Protein AF-A0A1X7EXA4-F1 (afdb_monomer)

Mean predicted aligned error: 17.53 Å

Foldseek 3Di:
DDDDVVVVVVVVVVVVPDPPPDQDPVSVVVVCCVVVNPPVDDVVNVLVVVLVVLVVVLVV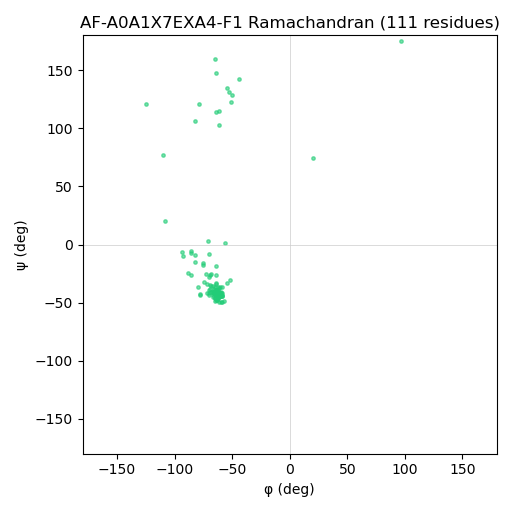LVVVLPPPCQVVVDDVSVVVNVVSVVVSVVSVVVNVVSVVVVVVVVVVVVVVD

Radius of gyration: 29.47 Å; Cα contacts (8 Å, |Δi|>4): 28; chains: 1; bounding box: 77×56×57 Å

Structure (mmCIF, N/CA/C/O backbone):
data_AF-A0A1X7EXA4-F1
#
_entry.id   AF-A0A1X7EXA4-F1
#
loop_
_atom_site.group_PDB
_atom_site.id
_atom_site.type_symbol
_atom_site.label_atom_id
_atom_site.label_alt_id
_atom_site.label_comp_id
_atom_site.label_asym_id
_atom_site.label_entity_id
_atom_site.label_seq_id
_atom_site.pdbx_PDB_ins_code
_atom_site.Cartn_x
_atom_site.Cartn_y
_atom_site.Cartn_z
_atom_site.occupancy
_atom_site.B_iso_or_equiv
_atom_site.auth_seq_id
_atom_site.auth_comp_id
_atom_site.auth_asym_id
_atom_site.auth_atom_id
_atom_site.pdbx_PDB_model_num
ATOM 1 N N . MET A 1 1 ? 58.592 -33.569 -15.415 1.00 44.44 1 MET A N 1
ATOM 2 C CA . MET A 1 1 ? 57.119 -33.548 -15.510 1.00 44.44 1 MET A CA 1
ATOM 3 C C . MET A 1 1 ? 56.802 -33.374 -16.989 1.00 44.44 1 MET A C 1
ATOM 5 O O . MET A 1 1 ? 56.688 -32.250 -17.453 1.00 44.44 1 MET A O 1
ATOM 9 N N . GLU A 1 2 ? 56.848 -34.466 -17.756 1.00 50.34 2 GLU A N 1
ATOM 10 C CA . GLU A 1 2 ? 56.530 -34.440 -19.191 1.00 50.34 2 GLU A CA 1
ATOM 11 C C . GLU A 1 2 ? 55.012 -34.427 -19.345 1.00 50.34 2 GLU A C 1
ATOM 13 O O . GLU A 1 2 ? 54.321 -35.307 -18.835 1.00 50.34 2 GLU A O 1
ATOM 18 N N . ILE A 1 3 ? 54.487 -33.394 -19.997 1.00 54.16 3 ILE A N 1
ATOM 19 C CA . ILE A 1 3 ? 53.081 -33.348 -20.382 1.00 54.16 3 ILE A CA 1
ATOM 20 C C . ILE A 1 3 ? 52.981 -34.138 -21.682 1.00 54.16 3 ILE A C 1
ATOM 22 O O . ILE A 1 3 ? 53.436 -33.678 -22.726 1.00 54.16 3 ILE A O 1
ATOM 26 N N . ASP A 1 4 ? 52.416 -35.339 -21.595 1.00 54.91 4 ASP A N 1
ATOM 27 C CA . ASP A 1 4 ? 52.162 -36.199 -22.744 1.00 54.91 4 ASP A CA 1
ATOM 28 C C . ASP A 1 4 ? 51.193 -35.487 -23.722 1.00 54.91 4 ASP A C 1
ATOM 30 O O . ASP A 1 4 ? 50.031 -35.224 -23.370 1.00 54.91 4 ASP A O 1
ATOM 34 N N . PRO A 1 5 ? 51.636 -35.150 -24.951 1.00 57.38 5 PRO A N 1
ATOM 35 C CA . PRO A 1 5 ? 50.821 -34.430 -25.931 1.00 57.38 5 PRO A CA 1
ATOM 36 C C . PRO A 1 5 ? 49.594 -35.237 -26.381 1.00 57.38 5 PRO A C 1
ATOM 38 O O . PRO A 1 5 ? 48.615 -34.665 -26.868 1.00 57.38 5 PRO A O 1
ATOM 41 N N . THR A 1 6 ? 49.598 -36.553 -26.164 1.00 57.88 6 THR A N 1
ATOM 42 C CA . THR A 1 6 ? 48.483 -37.451 -26.481 1.00 57.88 6 THR A CA 1
ATOM 43 C C . THR A 1 6 ? 47.315 -37.252 -25.510 1.00 57.88 6 THR A C 1
ATOM 45 O O . THR A 1 6 ? 46.147 -37.288 -25.910 1.00 57.88 6 THR A O 1
ATOM 48 N N . VAL A 1 7 ? 47.610 -36.943 -24.242 1.00 58.47 7 VAL A N 1
ATOM 49 C CA . VAL A 1 7 ? 46.595 -36.635 -23.222 1.00 58.47 7 VAL A CA 1
ATOM 50 C C . VAL A 1 7 ? 45.977 -35.261 -23.487 1.00 58.47 7 VAL A C 1
ATOM 52 O O . VAL A 1 7 ? 44.750 -35.132 -23.457 1.00 58.47 7 VAL A O 1
ATOM 55 N N . ALA A 1 8 ? 46.793 -34.265 -23.850 1.00 54.75 8 ALA A N 1
ATOM 56 C CA . ALA A 1 8 ? 46.322 -32.929 -24.223 1.00 54.75 8 ALA A CA 1
ATOM 57 C C . ALA A 1 8 ? 45.412 -32.960 -25.468 1.00 54.75 8 ALA A C 1
ATOM 59 O O . ALA A 1 8 ? 44.332 -32.363 -25.466 1.00 54.75 8 ALA A O 1
ATOM 60 N N . ALA A 1 9 ? 45.776 -33.737 -26.494 1.00 55.00 9 ALA A N 1
ATOM 61 C CA . ALA A 1 9 ? 44.954 -33.917 -27.691 1.00 55.00 9 ALA A CA 1
ATOM 62 C C . ALA A 1 9 ? 43.608 -34.614 -27.394 1.00 55.00 9 ALA A C 1
ATOM 64 O O . ALA A 1 9 ? 42.582 -34.278 -27.991 1.00 55.00 9 ALA A O 1
ATOM 65 N N . SER A 1 10 ? 43.578 -35.547 -26.435 1.00 55.06 10 SER A N 1
ATOM 66 C CA . SER A 1 10 ? 42.353 -36.263 -26.045 1.00 55.06 10 SER A CA 1
ATOM 67 C C . SER A 1 10 ? 41.349 -35.405 -25.256 1.00 55.06 10 SER A C 1
ATOM 69 O O . SER A 1 10 ? 40.148 -35.687 -25.279 1.00 55.06 10 SER A O 1
ATOM 71 N N . LEU A 1 11 ? 41.820 -34.355 -24.571 1.00 55.16 11 LEU A N 1
ATOM 72 C CA . LEU A 1 11 ? 40.976 -33.386 -23.862 1.00 55.16 11 LEU A CA 1
ATOM 73 C C . LEU A 1 11 ? 40.344 -32.383 -24.832 1.00 55.16 11 LEU A C 1
ATOM 75 O O . LEU A 1 11 ? 39.139 -32.155 -24.761 1.00 55.16 11 LEU A O 1
ATOM 79 N N . VAL A 1 12 ? 41.117 -31.879 -25.801 1.00 55.34 12 VAL A N 1
ATOM 80 C CA . VAL A 1 12 ? 40.615 -30.972 -26.852 1.00 55.34 12 VAL A CA 1
ATOM 81 C C . VAL A 1 12 ? 39.591 -31.672 -27.753 1.00 55.34 12 VAL A C 1
ATOM 83 O O . VAL A 1 12 ? 38.578 -31.086 -28.125 1.00 55.34 12 VAL A O 1
ATOM 86 N N . ARG A 1 13 ? 39.785 -32.963 -28.055 1.00 50.06 13 ARG A N 1
ATOM 87 C CA . ARG A 1 13 ? 38.811 -33.738 -28.844 1.00 50.06 13 ARG A CA 1
ATOM 88 C C . ARG A 1 13 ? 37.507 -34.016 -28.088 1.00 50.06 13 ARG A C 1
ATOM 90 O O . ARG A 1 13 ? 36.465 -34.147 -28.721 1.00 50.06 13 ARG A O 1
ATOM 97 N N . ARG A 1 14 ? 37.550 -34.089 -26.751 1.00 51.75 14 ARG A N 1
ATOM 98 C CA . ARG A 1 14 ? 36.357 -34.272 -25.903 1.00 51.75 14 ARG A CA 1
ATOM 99 C C . ARG A 1 14 ? 35.514 -33.003 -25.797 1.00 51.75 14 ARG A C 1
ATOM 101 O O . ARG A 1 14 ? 34.296 -33.107 -25.714 1.00 51.75 14 ARG A O 1
ATOM 108 N N . THR A 1 15 ? 36.138 -31.827 -25.835 1.00 51.16 15 THR A N 1
ATOM 109 C CA . THR A 1 15 ? 35.429 -30.537 -25.794 1.00 51.16 15 THR A CA 1
ATOM 110 C C . THR A 1 15 ? 34.971 -30.064 -27.174 1.00 51.16 15 THR A C 1
ATOM 112 O O . THR A 1 15 ? 33.950 -29.392 -27.270 1.00 51.16 15 THR A O 1
ATOM 115 N N . ALA A 1 16 ? 35.639 -30.481 -28.255 1.00 48.59 16 ALA A N 1
ATOM 116 C CA . ALA A 1 16 ? 35.238 -30.169 -29.632 1.00 48.59 16 ALA A CA 1
ATOM 117 C C . ALA A 1 16 ? 33.948 -30.881 -30.105 1.00 48.59 16 ALA A C 1
ATOM 119 O O . ALA A 1 16 ? 33.455 -30.593 -31.192 1.00 48.59 16 ALA A O 1
ATOM 120 N N . GLY A 1 17 ? 33.408 -31.818 -29.317 1.00 45.41 17 GLY A N 1
ATOM 121 C CA . GLY A 1 17 ? 32.206 -32.592 -29.652 1.00 45.41 17 GLY A CA 1
ATOM 122 C C . GLY A 1 17 ? 30.889 -32.020 -29.122 1.00 45.41 17 GLY A C 1
ATOM 123 O O . GLY A 1 17 ? 29.831 -32.540 -29.465 1.00 45.41 17 GLY A O 1
ATOM 124 N N . GLN A 1 18 ? 30.922 -30.968 -28.302 1.00 49.91 18 GLN A N 1
ATOM 125 C CA . GLN A 1 18 ? 29.711 -30.281 -27.856 1.00 49.91 18 GLN A CA 1
ATOM 126 C C . GLN A 1 18 ? 29.645 -28.908 -28.506 1.00 49.91 18 GLN A C 1
ATOM 128 O O . GLN A 1 18 ? 29.927 -27.884 -27.891 1.00 49.91 18 GLN A O 1
ATOM 133 N N . VAL A 1 19 ? 29.255 -28.898 -29.781 1.00 47.22 19 VAL A N 1
ATOM 134 C CA . VAL A 1 19 ? 28.654 -27.704 -30.372 1.00 47.22 19 VAL A CA 1
ATOM 135 C C . VAL A 1 19 ? 27.393 -27.459 -29.554 1.00 47.22 19 VAL A C 1
ATOM 137 O O . VAL A 1 19 ? 26.422 -28.205 -29.680 1.00 47.22 19 VAL A O 1
ATOM 140 N N . GLN A 1 20 ? 27.436 -26.483 -28.644 1.00 54.88 20 GLN A N 1
ATOM 141 C CA . GLN A 1 20 ? 26.214 -25.983 -28.028 1.00 54.88 20 GLN A CA 1
ATOM 142 C C . GLN A 1 20 ? 25.265 -25.649 -29.180 1.00 54.88 20 GLN A C 1
ATOM 144 O O . GLN A 1 20 ? 25.678 -24.919 -30.089 1.00 54.88 20 GLN A O 1
ATOM 149 N N . PRO A 1 21 ? 24.062 -26.250 -29.220 1.00 61.06 21 PRO A N 1
ATOM 150 C CA . PRO A 1 21 ? 23.124 -25.964 -30.287 1.00 61.06 21 PRO A CA 1
ATOM 151 C C . PRO A 1 21 ? 22.932 -24.453 -30.324 1.00 61.06 21 PRO A C 1
ATOM 153 O O . PRO A 1 21 ? 22.813 -23.818 -29.273 1.00 61.06 21 PRO A O 1
ATOM 156 N N . ALA A 1 22 ? 22.972 -23.882 -31.530 1.00 68.44 22 ALA A N 1
ATOM 157 C CA . ALA A 1 22 ? 22.652 -22.477 -31.700 1.00 68.44 22 ALA A CA 1
ATOM 158 C C . ALA A 1 22 ? 21.312 -22.227 -30.988 1.00 68.44 22 ALA A C 1
ATOM 160 O O . ALA A 1 22 ? 20.386 -23.023 -31.193 1.00 68.44 22 ALA A O 1
ATOM 161 N N . PRO A 1 23 ? 21.231 -21.211 -30.110 1.00 70.00 23 PRO A N 1
ATOM 162 C CA . PRO A 1 23 ? 20.025 -20.962 -29.338 1.00 70.00 23 PRO A CA 1
ATOM 163 C C . PRO A 1 23 ? 18.847 -20.870 -30.299 1.00 70.00 23 PRO A C 1
ATOM 165 O O . PRO A 1 23 ? 18.932 -20.220 -31.347 1.00 70.00 23 PRO A O 1
ATOM 168 N N . SER A 1 24 ? 17.777 -21.594 -29.982 1.00 81.44 24 SER A N 1
ATOM 169 C CA . SER A 1 24 ? 16.599 -21.600 -30.836 1.00 81.44 24 SER A CA 1
ATOM 170 C C . SER A 1 24 ? 15.977 -20.203 -30.854 1.00 81.44 24 SER A C 1
ATOM 172 O O . SER A 1 24 ? 16.190 -19.398 -29.946 1.00 81.44 24 SER A O 1
ATOM 174 N N . ALA A 1 25 ? 15.173 -19.900 -31.875 1.00 77.44 25 ALA A N 1
ATOM 175 C CA . ALA A 1 25 ? 14.449 -18.629 -31.925 1.00 77.44 25 ALA A CA 1
ATOM 176 C C . ALA A 1 25 ? 13.601 -18.397 -30.656 1.00 77.44 25 ALA A C 1
ATOM 178 O O . ALA A 1 25 ? 13.518 -17.270 -30.182 1.00 77.44 25 ALA A O 1
ATOM 179 N N . ALA A 1 26 ? 13.066 -19.471 -30.062 1.00 80.19 26 ALA A N 1
ATOM 180 C CA . ALA A 1 26 ? 12.330 -19.425 -28.802 1.00 80.19 26 ALA A CA 1
ATOM 181 C C . ALA A 1 26 ? 13.227 -19.090 -27.595 1.00 80.19 26 ALA A C 1
ATOM 183 O O . ALA A 1 26 ? 12.799 -18.361 -26.704 1.00 80.19 26 ALA A O 1
ATOM 184 N N . ASP A 1 27 ? 14.475 -19.569 -27.572 1.00 78.25 27 ASP A N 1
ATOM 185 C CA . ASP A 1 27 ? 15.438 -19.236 -26.512 1.00 78.25 27 ASP A CA 1
ATOM 186 C C . ASP A 1 27 ? 15.878 -17.774 -26.606 1.00 78.25 27 ASP A C 1
ATOM 188 O O . ASP A 1 27 ? 16.008 -17.095 -25.589 1.00 78.25 27 ASP A O 1
ATOM 192 N N . ILE A 1 28 ? 16.066 -17.272 -27.831 1.00 77.00 28 ILE A N 1
ATOM 193 C CA . ILE A 1 28 ? 16.375 -15.862 -28.088 1.00 77.00 28 ILE A CA 1
ATOM 194 C C . ILE A 1 28 ? 15.188 -14.993 -27.673 1.00 77.00 28 ILE A C 1
ATOM 196 O O . ILE A 1 28 ? 15.383 -14.015 -26.965 1.00 77.00 28 ILE A O 1
ATOM 200 N N . GLU A 1 29 ? 13.962 -15.363 -28.039 1.00 73.62 29 GLU A N 1
ATOM 201 C CA . GLU A 1 29 ? 12.755 -14.618 -27.676 1.00 73.62 29 GLU A CA 1
ATOM 202 C C . GLU A 1 29 ? 12.512 -14.615 -26.160 1.00 73.62 29 GLU A C 1
ATOM 204 O O . GLU A 1 29 ? 12.242 -13.562 -25.585 1.00 73.62 29 GLU A O 1
ATOM 209 N N . ALA A 1 30 ? 12.691 -15.753 -25.483 1.00 75.12 30 ALA A N 1
ATOM 210 C CA . ALA A 1 30 ? 12.607 -15.843 -24.026 1.00 75.12 30 ALA A CA 1
ATOM 211 C C . ALA A 1 30 ? 13.698 -15.011 -23.334 1.00 75.12 30 ALA A C 1
ATOM 213 O O . ALA A 1 30 ? 13.430 -14.342 -22.337 1.00 75.12 30 ALA A O 1
ATOM 214 N N . PHE A 1 31 ? 14.916 -15.009 -23.877 1.00 71.50 31 PHE A N 1
ATOM 215 C CA . PHE A 1 31 ? 16.031 -14.217 -23.366 1.00 71.50 31 PHE A CA 1
ATOM 216 C C . PHE A 1 31 ? 15.834 -12.714 -23.599 1.00 71.50 31 PHE A C 1
ATOM 218 O O . PHE A 1 31 ? 16.026 -11.919 -22.683 1.00 71.50 31 PHE A O 1
ATOM 225 N N . THR A 1 32 ? 15.383 -12.312 -24.786 1.00 69.19 32 THR A N 1
ATOM 226 C CA . THR A 1 32 ? 15.014 -10.930 -25.117 1.00 69.19 32 THR A CA 1
ATOM 227 C C . THR A 1 32 ? 13.849 -10.467 -24.246 1.00 69.19 32 THR A C 1
ATOM 229 O O . THR A 1 32 ? 13.907 -9.371 -23.696 1.00 69.19 32 THR A O 1
ATOM 232 N N . LYS A 1 33 ? 12.840 -11.313 -24.017 1.00 70.06 33 LYS A N 1
ATOM 233 C CA . LYS A 1 33 ? 11.742 -11.037 -23.083 1.00 70.06 33 LYS A CA 1
ATOM 234 C C . LYS A 1 33 ? 12.193 -11.014 -21.619 1.00 70.06 33 LYS A C 1
ATOM 236 O O . LYS A 1 33 ? 11.561 -10.359 -20.808 1.00 70.06 33 LYS A O 1
ATOM 241 N N . ALA A 1 34 ? 13.273 -11.690 -21.247 1.00 70.06 34 ALA A N 1
ATOM 242 C CA . ALA A 1 34 ? 13.833 -11.583 -19.901 1.00 70.06 34 ALA A CA 1
ATOM 243 C C . ALA A 1 34 ? 14.686 -10.312 -19.726 1.00 70.06 34 ALA A C 1
ATOM 245 O O . ALA A 1 34 ? 14.660 -9.699 -18.662 1.00 70.06 34 ALA A O 1
ATOM 246 N N . LEU A 1 35 ? 15.428 -9.906 -20.763 1.00 68.06 35 LEU A N 1
ATOM 247 C CA . LEU A 1 35 ? 16.313 -8.734 -20.749 1.00 68.06 35 LEU A CA 1
ATOM 248 C C . LEU A 1 35 ? 15.572 -7.407 -20.905 1.00 68.06 35 LEU A C 1
ATOM 250 O O . LEU A 1 35 ? 15.894 -6.435 -20.229 1.00 68.06 35 LEU A O 1
ATOM 254 N N . PHE A 1 36 ? 14.609 -7.368 -21.818 1.00 73.25 36 PHE A N 1
ATOM 255 C CA . PHE A 1 36 ? 13.819 -6.185 -22.154 1.00 73.25 36 PHE A CA 1
ATOM 256 C C . PHE A 1 36 ? 12.384 -6.310 -21.642 1.00 73.25 36 PHE A C 1
ATOM 258 O O . PHE A 1 36 ? 11.493 -5.673 -22.199 1.00 73.25 36 PHE A O 1
ATOM 265 N N . GLY A 1 37 ? 12.164 -7.195 -20.661 1.00 54.44 37 GLY A N 1
ATOM 266 C CA . GLY A 1 37 ? 10.845 -7.677 -20.265 1.00 54.44 37 GLY A CA 1
ATOM 267 C C . GLY A 1 37 ? 9.778 -6.611 -20.155 1.00 54.44 37 GLY A C 1
ATOM 268 O O . GLY A 1 37 ? 10.064 -5.491 -19.749 1.00 54.44 37 GLY A O 1
ATOM 269 N N . ASP A 1 38 ? 8.572 -7.005 -20.581 1.00 56.97 38 ASP A N 1
ATOM 270 C CA . ASP A 1 38 ? 7.359 -6.200 -20.719 1.00 56.97 38 ASP A CA 1
ATOM 271 C C . ASP A 1 38 ? 7.630 -4.694 -20.791 1.00 56.97 38 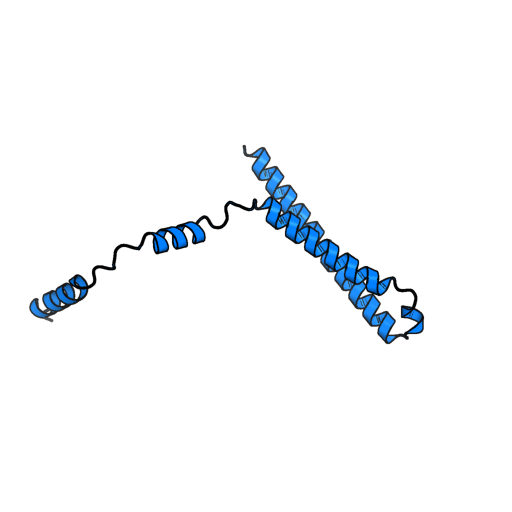ASP A C 1
ATOM 273 O O . ASP A 1 38 ? 7.289 -3.923 -19.897 1.00 56.97 38 ASP A O 1
ATOM 277 N N . ALA A 1 39 ? 8.132 -4.262 -21.949 1.00 53.97 39 ALA A N 1
ATOM 278 C CA . ALA A 1 39 ? 8.011 -2.878 -22.401 1.00 53.97 39 ALA A CA 1
ATOM 279 C C . ALA A 1 39 ? 6.540 -2.387 -22.469 1.00 53.97 39 ALA A C 1
ATOM 281 O O . ALA A 1 39 ? 6.291 -1.252 -22.862 1.00 53.97 39 ALA A O 1
ATOM 282 N N . GLU A 1 40 ? 5.558 -3.221 -22.104 1.00 58.75 40 GLU A N 1
ATOM 283 C CA . GLU A 1 40 ? 4.140 -2.871 -22.029 1.00 58.75 40 GLU A CA 1
ATOM 284 C C . GLU A 1 40 ? 3.768 -2.014 -20.814 1.00 58.75 40 GLU A C 1
ATOM 286 O O . GLU A 1 40 ? 2.700 -1.405 -20.837 1.00 58.75 40 GLU A O 1
ATOM 291 N N . ARG A 1 41 ? 4.593 -1.940 -19.758 1.00 59.53 41 ARG A N 1
ATOM 292 C CA . ARG A 1 41 ? 4.284 -1.097 -18.591 1.00 59.53 41 ARG A CA 1
ATOM 293 C C . ARG A 1 41 ? 5.401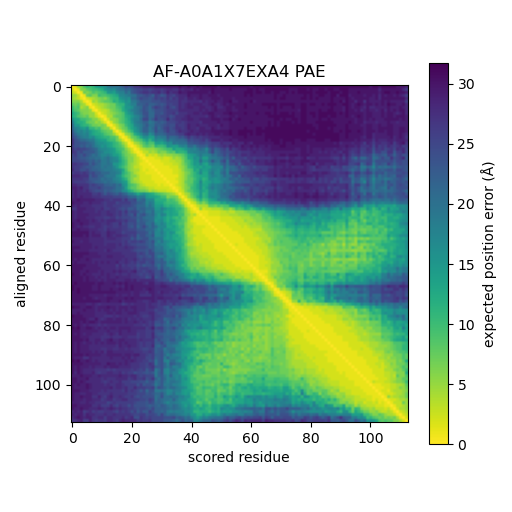 -0.125 -18.286 1.00 59.53 41 ARG A C 1
ATOM 295 O O . ARG A 1 41 ? 6.521 -0.520 -17.963 1.00 59.53 41 ARG A O 1
ATOM 302 N N . LEU A 1 42 ? 5.061 1.158 -18.316 1.00 74.62 42 LEU A N 1
ATOM 303 C CA . LEU A 1 42 ? 5.972 2.198 -17.877 1.00 74.62 42 LEU A CA 1
ATOM 304 C C . LEU A 1 42 ? 6.249 2.001 -16.375 1.00 74.62 42 LEU A C 1
ATOM 306 O O . LEU A 1 42 ? 5.364 1.575 -15.624 1.00 74.62 42 LEU A O 1
ATOM 310 N N . PRO A 1 43 ? 7.453 2.336 -15.882 1.00 66.50 43 PRO A N 1
ATOM 311 C CA . PRO A 1 43 ? 7.738 2.343 -14.444 1.00 66.50 43 PRO A CA 1
ATOM 312 C C . PRO A 1 43 ? 6.715 3.167 -13.641 1.00 66.50 43 PRO A C 1
ATOM 314 O O . PRO A 1 43 ? 6.397 2.845 -12.496 1.00 66.50 43 PRO A O 1
ATOM 317 N N . GLU A 1 44 ? 6.167 4.203 -14.273 1.00 69.75 44 GLU A N 1
ATOM 318 C CA . GLU A 1 44 ? 5.081 5.054 -13.786 1.00 69.75 44 GLU A CA 1
ATOM 319 C C . GLU A 1 44 ? 3.782 4.271 -13.544 1.00 69.75 44 GLU A C 1
ATOM 321 O O . GLU A 1 44 ? 3.120 4.470 -12.522 1.00 69.75 44 GLU A O 1
ATOM 326 N N . ASP A 1 45 ? 3.444 3.340 -14.439 1.00 74.12 45 ASP A N 1
ATOM 327 C CA . ASP A 1 45 ? 2.257 2.489 -14.325 1.00 74.12 45 ASP A CA 1
ATOM 328 C C . ASP A 1 45 ? 2.413 1.510 -13.167 1.00 74.12 45 ASP A C 1
ATOM 330 O O . ASP A 1 45 ? 1.486 1.310 -12.385 1.00 74.12 45 ASP A O 1
ATOM 334 N N . ILE A 1 46 ? 3.611 0.939 -13.005 1.00 75.94 46 ILE A N 1
ATOM 335 C CA . ILE A 1 46 ? 3.937 0.034 -11.895 1.00 75.94 46 ILE A CA 1
ATOM 336 C C . ILE A 1 46 ? 3.823 0.775 -10.556 1.00 75.94 46 ILE A C 1
ATOM 338 O O . ILE A 1 46 ? 3.241 0.253 -9.600 1.00 75.94 46 ILE A O 1
ATOM 342 N N . ALA A 1 47 ? 4.349 1.999 -10.490 1.00 74.38 47 ALA A N 1
ATOM 343 C CA . ALA A 1 47 ? 4.271 2.850 -9.311 1.00 74.38 47 ALA A CA 1
ATOM 344 C C . ALA A 1 47 ? 2.824 3.232 -8.973 1.00 74.38 47 ALA A C 1
ATOM 346 O O . ALA A 1 47 ? 2.405 3.087 -7.822 1.00 74.38 47 ALA A O 1
ATOM 347 N N . THR A 1 48 ? 2.053 3.670 -9.969 1.00 78.44 48 THR A N 1
ATOM 348 C CA . THR A 1 48 ? 0.640 4.034 -9.808 1.00 78.44 48 THR A CA 1
ATOM 349 C C . THR A 1 48 ? -0.196 2.842 -9.354 1.00 78.44 48 THR A C 1
ATOM 351 O O . THR A 1 48 ? -0.950 2.965 -8.387 1.00 78.44 48 THR A O 1
ATOM 354 N N . ASP A 1 49 ? -0.012 1.667 -9.964 1.00 81.00 49 ASP A N 1
ATOM 355 C CA . ASP A 1 49 ? -0.697 0.429 -9.571 1.00 81.00 49 ASP A CA 1
ATOM 356 C C . ASP A 1 49 ? -0.389 0.055 -8.116 1.00 81.00 49 ASP A C 1
ATOM 358 O O . ASP A 1 49 ? -1.285 -0.330 -7.355 1.00 81.00 49 ASP A O 1
ATOM 362 N N . ALA A 1 50 ? 0.881 0.154 -7.712 1.00 77.62 50 ALA A N 1
ATOM 363 C CA . ALA A 1 50 ? 1.302 -0.143 -6.348 1.00 77.62 50 ALA A CA 1
ATOM 364 C C . ALA A 1 50 ? 0.684 0.843 -5.345 1.00 77.62 50 ALA A C 1
ATOM 366 O O . ALA A 1 50 ? 0.170 0.420 -4.304 1.00 77.62 50 ALA A O 1
ATOM 367 N N . LEU A 1 51 ? 0.664 2.135 -5.684 1.00 80.38 51 LEU A N 1
ATOM 368 C CA . LEU A 1 51 ? 0.056 3.177 -4.861 1.00 80.38 51 LEU A CA 1
ATOM 369 C C . LEU A 1 51 ? -1.449 2.941 -4.694 1.00 80.38 51 LEU A C 1
ATOM 371 O O . LEU A 1 51 ? -1.975 2.989 -3.582 1.00 80.38 51 LEU A O 1
ATOM 375 N N . GLN A 1 52 ? -2.138 2.626 -5.792 1.00 84.06 52 GLN A N 1
ATOM 376 C CA . GLN A 1 52 ? -3.582 2.418 -5.809 1.00 84.06 52 GLN A CA 1
ATOM 377 C C . GLN A 1 52 ? -3.983 1.141 -5.056 1.00 84.06 52 GLN A C 1
ATOM 379 O O . GLN A 1 52 ? -4.978 1.141 -4.327 1.00 84.06 52 GLN A O 1
ATOM 384 N N . LYS A 1 53 ? -3.194 0.063 -5.165 1.00 84.19 53 LYS A N 1
ATOM 385 C CA . LYS A 1 53 ? -3.360 -1.150 -4.343 1.00 84.19 53 LYS A CA 1
ATOM 386 C C . LYS A 1 53 ? -3.165 -0.852 -2.856 1.00 84.19 53 LYS A C 1
ATOM 388 O O . LYS A 1 53 ? -3.969 -1.308 -2.043 1.00 84.19 53 LYS A O 1
ATOM 393 N N . GLY A 1 54 ? -2.137 -0.076 -2.509 1.00 81.44 54 GLY A N 1
ATOM 394 C CA . GLY A 1 54 ? -1.881 0.364 -1.137 1.00 81.44 54 GLY A CA 1
ATOM 395 C C . GLY A 1 54 ? -3.047 1.168 -0.561 1.00 81.44 54 GLY A C 1
ATOM 396 O O . GLY A 1 54 ? -3.560 0.826 0.503 1.00 81.44 54 GLY A O 1
ATOM 397 N N . ALA A 1 55 ? -3.533 2.163 -1.308 1.00 79.62 55 ALA A N 1
ATOM 398 C CA . ALA A 1 55 ? -4.670 2.994 -0.914 1.00 79.62 55 ALA A CA 1
ATOM 399 C C . ALA A 1 55 ? -5.933 2.159 -0.637 1.00 79.62 55 ALA A C 1
ATOM 401 O O . ALA A 1 55 ? -6.524 2.273 0.434 1.00 79.62 55 ALA A O 1
ATOM 402 N N . ARG A 1 56 ? -6.293 1.234 -1.542 1.00 86.81 56 ARG A N 1
ATOM 403 C CA . ARG A 1 56 ? -7.462 0.349 -1.357 1.00 86.81 56 ARG A CA 1
ATOM 404 C C . ARG A 1 56 ? -7.343 -0.542 -0.118 1.00 86.81 56 ARG A C 1
ATOM 406 O O . ARG A 1 56 ? -8.341 -0.802 0.549 1.00 86.81 56 ARG A O 1
ATOM 413 N N . LYS A 1 57 ? -6.137 -1.026 0.191 1.00 84.25 57 LYS A N 1
ATOM 414 C CA . LYS A 1 57 ? -5.885 -1.856 1.377 1.00 84.25 57 LYS A CA 1
ATOM 415 C C . LYS A 1 57 ? -6.071 -1.061 2.671 1.00 84.25 57 LYS A C 1
ATOM 417 O O . LYS A 1 57 ? -6.667 -1.576 3.617 1.00 84.25 57 LYS A O 1
ATOM 422 N N . ILE A 1 58 ? -5.594 0.182 2.698 1.00 82.25 58 ILE A N 1
ATOM 423 C CA . ILE A 1 58 ? -5.780 1.094 3.832 1.00 82.25 58 ILE A CA 1
ATOM 424 C C . ILE A 1 58 ? -7.264 1.424 4.009 1.00 82.25 58 ILE A C 1
ATOM 426 O O . ILE A 1 58 ? -7.775 1.304 5.120 1.00 82.25 58 ILE A O 1
ATOM 430 N N . ASP A 1 59 ? -7.976 1.743 2.925 1.00 83.31 59 ASP A N 1
ATOM 431 C CA . ASP A 1 59 ? -9.418 2.014 2.968 1.00 83.31 59 ASP A CA 1
ATOM 432 C C . ASP A 1 59 ? -10.212 0.825 3.522 1.00 83.31 59 ASP A C 1
ATOM 434 O O . ASP A 1 59 ? -11.070 1.004 4.386 1.00 83.31 59 ASP A O 1
ATOM 438 N N . ALA A 1 60 ? -9.897 -0.401 3.092 1.00 82.88 60 ALA A N 1
ATOM 439 C CA . ALA A 1 60 ? -10.536 -1.609 3.612 1.00 82.88 60 ALA A CA 1
ATOM 440 C C . ALA A 1 60 ? -10.264 -1.812 5.116 1.00 82.88 60 ALA A C 1
ATOM 442 O O . ALA A 1 60 ? -11.163 -2.191 5.869 1.00 82.88 60 ALA A O 1
ATOM 443 N N . SER A 1 61 ? -9.041 -1.519 5.570 1.00 77.50 61 SER A N 1
ATOM 444 C CA . SER A 1 61 ? -8.681 -1.589 6.988 1.00 77.50 61 SER A CA 1
ATOM 445 C C . SER A 1 61 ? -9.421 -0.532 7.812 1.00 77.50 61 SER A C 1
ATOM 447 O O . SER A 1 61 ? -10.009 -0.863 8.842 1.00 77.50 61 SER A O 1
ATOM 449 N N . LEU A 1 62 ? -9.493 0.715 7.338 1.00 78.81 62 LEU A N 1
ATOM 450 C CA . LEU A 1 62 ? -10.237 1.778 8.017 1.00 78.81 62 LEU A CA 1
ATOM 451 C C . LEU A 1 62 ? -11.749 1.534 8.023 1.00 78.81 62 LEU A C 1
ATOM 453 O O . LEU A 1 62 ? -12.405 1.865 9.009 1.00 78.81 62 LEU A O 1
ATOM 457 N N . ALA A 1 63 ? -12.311 0.960 6.957 1.00 80.31 63 ALA A N 1
ATOM 458 C CA . ALA A 1 63 ? -13.731 0.618 6.892 1.00 80.31 63 ALA A CA 1
ATOM 459 C C . ALA A 1 63 ? -14.123 -0.360 8.010 1.00 80.31 63 ALA A C 1
ATOM 461 O O . ALA A 1 63 ? -15.136 -0.152 8.671 1.00 80.31 63 ALA A O 1
ATOM 462 N N . SER A 1 64 ? -13.269 -1.354 8.286 1.00 70.88 64 SER A N 1
ATOM 463 C CA . SER A 1 64 ? -13.473 -2.304 9.390 1.00 70.88 64 SER A CA 1
ATOM 464 C C . SER A 1 64 ? -13.433 -1.646 10.776 1.00 70.88 64 SER A C 1
ATOM 466 O O . SER A 1 64 ? -14.074 -2.126 11.705 1.00 70.88 64 SER A O 1
ATOM 468 N N . VAL A 1 65 ? -12.722 -0.518 10.905 1.00 68.88 65 VAL A N 1
ATOM 469 C CA . VAL A 1 65 ? -12.606 0.247 12.155 1.00 68.88 65 VAL A CA 1
ATOM 470 C C . VAL A 1 65 ? -13.725 1.281 12.322 1.00 68.88 65 VAL A C 1
ATOM 472 O O . VAL A 1 65 ? -14.055 1.678 13.435 1.00 68.88 65 VAL A O 1
ATOM 475 N N . ARG A 1 66 ? -14.333 1.749 11.229 1.00 71.94 66 ARG A N 1
ATOM 476 C CA . ARG A 1 66 ? -15.449 2.709 11.282 1.00 71.94 66 ARG A CA 1
ATOM 477 C C . ARG A 1 66 ? -16.772 2.081 11.701 1.00 71.94 66 ARG A C 1
ATOM 479 O O . ARG A 1 66 ? -17.692 2.823 12.051 1.00 71.94 66 ARG A O 1
ATOM 486 N N . ASP A 1 67 ? -16.876 0.756 11.661 1.00 72.44 67 ASP A N 1
ATOM 487 C CA . ASP A 1 67 ? -18.092 0.073 12.070 1.00 72.44 67 ASP A CA 1
ATOM 488 C C . ASP A 1 67 ? -18.333 0.314 13.568 1.00 72.44 67 ASP A C 1
ATOM 490 O O . ASP A 1 67 ? -17.538 -0.043 14.441 1.00 72.44 67 ASP A O 1
ATOM 494 N N . THR A 1 68 ? -19.415 1.029 13.868 1.00 57.97 68 THR A N 1
ATOM 495 C CA . THR A 1 68 ? -19.632 1.766 15.129 1.00 57.97 68 THR A CA 1
ATOM 496 C C . THR A 1 68 ? -19.878 0.837 16.332 1.00 57.97 68 THR A C 1
ATOM 498 O O . THR A 1 68 ? -20.103 1.291 17.452 1.00 57.97 68 THR A O 1
ATOM 501 N N . GLY A 1 69 ? -19.803 -0.480 16.117 1.00 63.19 69 GLY A N 1
ATOM 502 C CA . GLY A 1 69 ? -19.949 -1.527 17.123 1.00 63.19 69 GLY A CA 1
ATOM 503 C C . GLY A 1 69 ? -18.673 -1.885 17.891 1.00 63.19 69 GLY A C 1
ATOM 504 O O . GLY A 1 69 ? -18.773 -2.628 18.862 1.00 63.19 69 GLY A O 1
ATOM 505 N N . LEU A 1 70 ? -17.492 -1.368 17.530 1.00 63.09 70 LEU A N 1
ATOM 506 C CA . LEU A 1 70 ? -16.228 -1.766 18.178 1.00 63.09 70 LEU A CA 1
ATOM 507 C C . LEU A 1 70 ? -16.185 -1.515 19.693 1.00 63.09 70 LEU A C 1
ATOM 509 O O . LEU A 1 70 ? -15.661 -2.340 20.435 1.00 63.09 70 LEU A O 1
ATOM 513 N N . ALA A 1 71 ? -16.780 -0.420 20.175 1.00 59.22 71 ALA A N 1
ATOM 514 C CA . ALA A 1 71 ? -16.879 -0.150 21.613 1.00 59.22 71 ALA A CA 1
ATOM 515 C C . ALA A 1 71 ? -17.842 -1.118 22.332 1.00 59.22 71 ALA 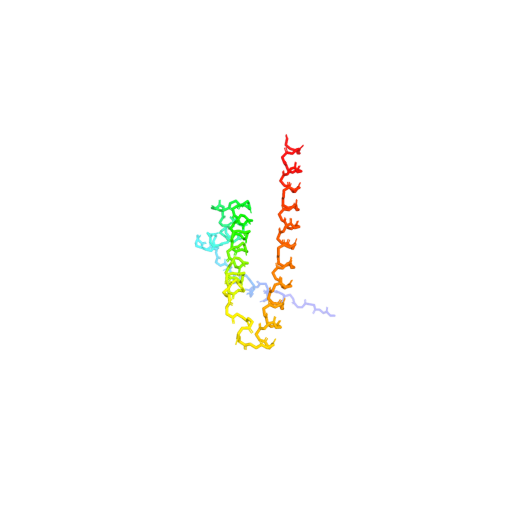A C 1
ATOM 517 O O . ALA A 1 71 ? -17.679 -1.383 23.521 1.00 59.22 71 ALA A O 1
ATOM 518 N N . MET A 1 72 ? -18.821 -1.674 21.608 1.00 62.44 72 MET A N 1
ATOM 519 C CA . MET A 1 72 ? -19.750 -2.689 22.120 1.00 62.44 72 MET A CA 1
ATOM 520 C C . MET A 1 72 ? -19.162 -4.109 22.079 1.00 62.44 72 MET A C 1
ATOM 522 O O . MET A 1 72 ? -19.683 -4.997 22.747 1.00 62.44 72 MET A O 1
ATOM 526 N N . GLN A 1 73 ? -18.070 -4.329 21.337 1.00 73.75 73 GLN A N 1
ATOM 527 C CA . GLN A 1 73 ? -17.373 -5.619 21.231 1.00 73.75 73 GLN A CA 1
ATOM 528 C C . GLN A 1 73 ? -16.341 -5.852 22.350 1.00 73.75 73 GLN A C 1
ATOM 530 O O . GLN A 1 73 ? -15.790 -6.946 22.458 1.00 73.75 73 GLN A O 1
ATOM 535 N N . GLY A 1 74 ? -16.109 -4.854 23.210 1.00 79.00 74 GLY A N 1
ATOM 536 C CA . GLY A 1 74 ? -15.230 -4.957 24.375 1.00 79.00 74 GLY A CA 1
ATOM 537 C C . GLY A 1 74 ? -13.800 -4.438 24.149 1.00 79.00 74 GLY A C 1
ATOM 538 O O . GLY A 1 74 ? -13.432 -4.026 23.047 1.00 79.00 74 GLY A O 1
ATOM 539 N N . PRO A 1 75 ? -12.975 -4.417 25.212 1.00 80.31 75 PRO A N 1
ATOM 540 C CA . PRO A 1 75 ? -11.657 -3.778 25.200 1.00 80.31 75 PRO A CA 1
ATOM 541 C C . PRO A 1 75 ? -10.660 -4.421 24.223 1.00 80.31 75 PRO A C 1
ATOM 543 O O . PRO A 1 75 ? -9.862 -3.703 23.620 1.00 80.31 75 PRO A O 1
ATOM 546 N N . ASP A 1 76 ? -10.735 -5.735 24.003 1.00 84.12 76 ASP A N 1
ATOM 547 C CA . ASP A 1 76 ? -9.849 -6.443 23.069 1.00 84.12 76 ASP A CA 1
ATOM 548 C C . ASP A 1 76 ? -10.077 -6.005 21.614 1.00 84.12 76 ASP A C 1
ATOM 550 O O . ASP A 1 76 ? -9.121 -5.735 20.883 1.00 84.12 76 ASP A O 1
ATOM 554 N N . ALA A 1 77 ? -11.341 -5.833 21.212 1.00 79.50 77 ALA A N 1
ATOM 555 C CA . ALA A 1 77 ? -11.696 -5.315 19.891 1.00 79.50 77 ALA A CA 1
ATOM 556 C C . ALA A 1 77 ? -11.179 -3.879 19.693 1.00 79.50 77 ALA A C 1
ATOM 558 O O . ALA A 1 77 ? -10.695 -3.517 18.619 1.00 79.50 77 ALA A O 1
ATOM 559 N N . MET A 1 78 ? -11.202 -3.072 20.757 1.00 79.81 78 MET A N 1
ATOM 560 C CA . MET A 1 78 ? -10.676 -1.708 20.750 1.00 79.81 78 MET A CA 1
ATOM 561 C C . MET A 1 78 ? -9.148 -1.670 20.583 1.00 79.81 78 MET A C 1
ATOM 563 O O . MET A 1 78 ? -8.633 -0.844 19.825 1.00 79.81 78 MET A O 1
ATOM 567 N N . LEU A 1 79 ? -8.416 -2.573 21.246 1.00 84.94 79 LEU A N 1
ATOM 568 C CA . LEU A 1 79 ? -6.961 -2.708 21.093 1.00 84.94 79 LEU A CA 1
ATOM 569 C C . LEU A 1 79 ? -6.580 -3.191 19.691 1.00 84.94 79 LEU A C 1
ATOM 571 O O . LEU A 1 79 ? -5.630 -2.679 19.093 1.00 84.94 79 LEU A O 1
ATOM 575 N N . GLN A 1 80 ? -7.341 -4.132 19.135 1.00 83.38 80 GLN A N 1
ATOM 576 C CA . GLN A 1 80 ? -7.124 -4.625 17.778 1.00 83.38 80 GLN A CA 1
ATOM 577 C C . GLN A 1 80 ? -7.377 -3.527 16.734 1.00 83.38 80 GLN A C 1
ATOM 579 O O . GLN A 1 80 ? -6.567 -3.343 15.821 1.00 83.38 80 GLN A O 1
ATOM 584 N N . ALA A 1 81 ? -8.434 -2.732 16.913 1.00 80.81 81 ALA A N 1
ATOM 585 C CA . ALA A 1 81 ? -8.709 -1.564 16.084 1.00 80.81 81 ALA A CA 1
ATOM 586 C C . ALA A 1 81 ? -7.600 -0.504 16.187 1.00 80.81 81 ALA A C 1
ATOM 588 O O . ALA A 1 81 ? -7.128 -0.011 15.162 1.00 80.81 81 ALA A O 1
ATOM 589 N N . GLN A 1 82 ? -7.116 -0.196 17.398 1.00 82.88 82 GLN A N 1
ATOM 590 C CA . GLN A 1 82 ? -5.984 0.721 17.589 1.00 82.88 82 GLN A CA 1
ATOM 591 C C . GLN A 1 82 ? -4.707 0.222 16.908 1.00 82.88 82 GLN A C 1
ATOM 593 O O . GLN A 1 82 ? -4.030 0.997 16.233 1.00 82.88 82 GLN A O 1
ATOM 598 N N . SER A 1 83 ? -4.389 -1.068 17.034 1.00 86.00 83 SER A N 1
ATOM 599 C CA . SER A 1 83 ? -3.242 -1.672 16.350 1.00 86.00 83 SER A CA 1
ATOM 600 C C . SER A 1 83 ? -3.363 -1.544 14.827 1.00 86.00 83 SER A C 1
ATOM 602 O O . SER A 1 83 ? -2.408 -1.148 14.154 1.00 86.00 83 SER A O 1
ATOM 604 N N . SER A 1 84 ? -4.557 -1.795 14.281 1.00 82.44 84 SER A N 1
ATOM 605 C CA . SER A 1 84 ? -4.836 -1.652 12.848 1.00 82.44 84 SER A CA 1
ATOM 606 C C . SER A 1 84 ? -4.712 -0.202 12.367 1.00 82.44 84 SER A C 1
ATOM 608 O O . SER A 1 84 ? -4.167 0.048 11.288 1.00 82.44 84 SER A O 1
ATOM 610 N N . LEU A 1 85 ? -5.161 0.765 13.172 1.00 82.81 85 LEU A N 1
ATOM 611 C CA . LEU A 1 85 ? -5.012 2.193 12.883 1.00 82.81 85 LEU A CA 1
ATOM 612 C C . LEU A 1 85 ? -3.542 2.618 12.882 1.00 82.81 85 LEU A C 1
ATOM 614 O O . LEU A 1 85 ? -3.096 3.244 11.924 1.00 82.81 85 LEU A O 1
ATOM 618 N N . LEU A 1 86 ? -2.771 2.240 13.906 1.00 86.25 86 LEU A N 1
ATOM 619 C CA . LEU A 1 86 ? -1.339 2.552 13.982 1.00 86.25 86 LEU A CA 1
ATOM 620 C C . LEU A 1 86 ? -0.571 1.964 12.796 1.00 86.25 86 LEU A C 1
ATOM 622 O O . LEU A 1 86 ? 0.262 2.642 12.194 1.00 86.25 86 LEU A O 1
ATOM 626 N N . ARG A 1 87 ? -0.892 0.726 12.406 1.00 85.75 87 ARG A N 1
ATOM 627 C CA . ARG A 1 87 ? -0.314 0.108 11.212 1.00 85.75 87 ARG A CA 1
ATOM 628 C C . ARG A 1 87 ? -0.689 0.866 9.940 1.00 85.75 87 ARG A C 1
ATOM 630 O O . ARG A 1 87 ? 0.177 1.086 9.100 1.00 85.75 87 ARG A O 1
ATOM 637 N N . SER A 1 88 ? -1.943 1.294 9.816 1.00 80.31 88 SER A N 1
ATOM 638 C CA . SER A 1 88 ? -2.407 2.075 8.664 1.00 80.31 88 SER A CA 1
ATOM 639 C C . SER A 1 88 ? -1.686 3.421 8.558 1.00 80.31 88 SER A C 1
ATOM 641 O O . SER A 1 88 ? -1.307 3.811 7.460 1.00 80.31 88 SER A O 1
ATOM 643 N N . VAL A 1 89 ? -1.415 4.098 9.680 1.00 83.56 89 VAL A N 1
ATOM 644 C CA . VAL A 1 89 ? -0.630 5.348 9.700 1.00 83.56 89 VAL A CA 1
ATOM 645 C C . VAL A 1 89 ? 0.782 5.127 9.150 1.00 83.56 89 VAL A C 1
ATOM 647 O O . VAL A 1 89 ? 1.249 5.916 8.330 1.00 83.56 89 VAL A O 1
ATOM 650 N N . ILE A 1 90 ? 1.446 4.040 9.552 1.00 85.44 90 ILE A N 1
ATOM 651 C CA . ILE A 1 90 ? 2.784 3.698 9.047 1.00 85.44 90 ILE A CA 1
ATOM 652 C C . ILE A 1 90 ? 2.728 3.349 7.554 1.00 85.44 90 ILE A C 1
ATOM 654 O O . ILE A 1 90 ? 3.572 3.809 6.787 1.00 85.44 90 ILE A O 1
ATOM 658 N N . GLU A 1 91 ? 1.736 2.562 7.123 1.00 81.06 91 GLU A N 1
ATOM 659 C CA . GLU A 1 91 ? 1.569 2.204 5.708 1.00 81.06 91 GLU A CA 1
ATOM 660 C C . GLU A 1 91 ? 1.343 3.455 4.837 1.00 81.06 91 GLU A C 1
ATOM 662 O O . GLU A 1 91 ? 1.975 3.581 3.788 1.00 81.06 91 GLU A O 1
ATOM 667 N N . VAL A 1 92 ? 0.534 4.419 5.293 1.00 85.12 92 VAL A N 1
ATOM 668 C CA . VAL A 1 92 ? 0.337 5.707 4.605 1.00 85.12 92 VAL A CA 1
ATOM 669 C C . VAL A 1 92 ? 1.637 6.514 4.525 1.00 85.12 92 VAL A C 1
ATOM 671 O O . VAL A 1 92 ? 1.955 7.025 3.454 1.00 85.12 92 VAL A O 1
ATOM 674 N N . ASP A 1 93 ? 2.404 6.623 5.614 1.00 84.50 93 ASP A N 1
ATOM 675 C CA . ASP A 1 93 ? 3.665 7.386 5.635 1.00 84.50 93 ASP A CA 1
ATOM 676 C C . ASP A 1 93 ? 4.708 6.805 4.669 1.00 84.50 93 ASP A C 1
ATOM 678 O O . ASP A 1 93 ? 5.350 7.538 3.914 1.00 84.50 93 ASP A O 1
ATOM 682 N N . VAL A 1 94 ? 4.840 5.476 4.633 1.00 84.81 94 VAL A N 1
ATOM 683 C CA . VAL A 1 94 ? 5.738 4.800 3.688 1.00 84.81 94 VAL A CA 1
ATOM 684 C C . VAL A 1 94 ? 5.294 5.063 2.251 1.00 84.81 94 VAL A C 1
ATOM 686 O O . VAL A 1 94 ? 6.118 5.471 1.435 1.00 84.81 94 VAL A O 1
ATOM 689 N N . ILE A 1 95 ? 4.002 4.904 1.948 1.00 81.19 95 ILE A N 1
ATOM 690 C CA . ILE A 1 95 ? 3.455 5.184 0.612 1.00 81.19 95 ILE A CA 1
ATOM 691 C C . ILE A 1 95 ? 3.716 6.642 0.215 1.00 81.19 95 ILE A C 1
ATOM 693 O O . ILE A 1 95 ? 4.167 6.894 -0.901 1.00 81.19 95 ILE A O 1
ATOM 697 N N . ALA A 1 96 ? 3.495 7.595 1.121 1.00 80.94 96 ALA A N 1
ATOM 698 C CA . ALA A 1 96 ? 3.729 9.014 0.868 1.00 80.94 96 ALA A CA 1
ATOM 699 C C . ALA A 1 96 ? 5.211 9.314 0.585 1.00 80.94 96 ALA A C 1
ATOM 701 O O . ALA A 1 96 ? 5.527 10.027 -0.369 1.00 80.94 96 ALA A O 1
ATOM 702 N N . LYS A 1 97 ? 6.134 8.733 1.361 1.00 84.75 97 LYS A N 1
ATOM 703 C CA . LYS A 1 97 ? 7.583 8.876 1.140 1.00 84.75 97 LYS A CA 1
ATOM 704 C C . LYS A 1 97 ? 8.021 8.258 -0.181 1.00 84.75 97 LYS A C 1
ATOM 706 O O . LYS A 1 97 ? 8.789 8.877 -0.916 1.00 84.75 97 LYS A O 1
ATOM 711 N N . THR A 1 98 ? 7.515 7.072 -0.506 1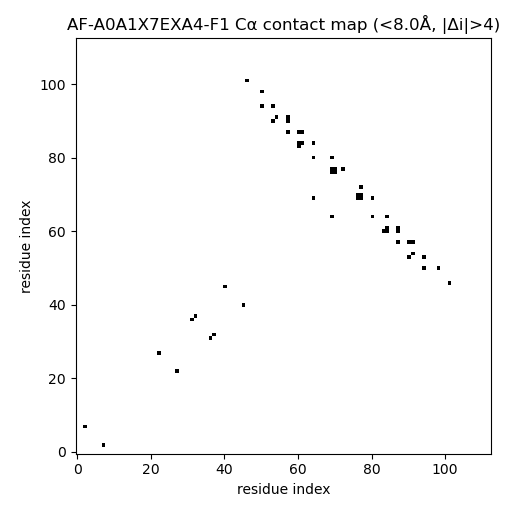.00 80.31 98 THR A N 1
ATOM 712 C CA . THR A 1 98 ? 7.795 6.408 -1.782 1.00 80.31 98 THR A CA 1
ATOM 713 C C . THR A 1 98 ? 7.257 7.226 -2.955 1.00 80.31 98 THR A C 1
ATOM 715 O O . THR A 1 98 ? 7.999 7.470 -3.902 1.00 80.31 98 THR A O 1
ATOM 718 N N . ALA A 1 99 ? 6.024 7.733 -2.874 1.00 77.31 99 ALA A N 1
ATOM 719 C CA . ALA A 1 99 ? 5.452 8.618 -3.889 1.00 77.31 99 ALA A CA 1
ATOM 720 C C . ALA A 1 99 ? 6.286 9.894 -4.076 1.00 77.31 99 ALA A C 1
ATOM 722 O O . ALA A 1 99 ? 6.575 10.288 -5.205 1.00 77.31 99 ALA A O 1
ATOM 723 N N . GLY A 1 100 ? 6.728 10.509 -2.974 1.00 79.75 100 GLY A N 1
ATOM 724 C CA . GLY A 1 100 ? 7.604 11.678 -3.003 1.00 79.75 100 GLY A CA 1
ATOM 725 C C . GLY A 1 100 ? 8.951 11.391 -3.672 1.00 79.75 100 GLY A C 1
ATOM 726 O O . GLY A 1 100 ? 9.393 12.171 -4.514 1.00 79.75 100 GLY A O 1
ATOM 727 N N . ALA A 1 101 ? 9.583 10.257 -3.358 1.00 80.94 101 ALA A N 1
ATOM 728 C CA . ALA A 1 101 ? 10.842 9.842 -3.978 1.00 80.94 101 ALA A CA 1
ATOM 729 C C . ALA A 1 101 ? 10.687 9.563 -5.483 1.00 80.94 101 ALA A C 1
ATOM 731 O O . ALA A 1 101 ? 11.537 9.973 -6.272 1.00 80.94 101 ALA A O 1
ATOM 732 N N . ILE A 1 102 ? 9.583 8.927 -5.890 1.00 79.06 102 ILE A N 1
ATOM 733 C CA . ILE A 1 102 ? 9.254 8.690 -7.303 1.00 79.06 102 ILE A CA 1
ATOM 734 C C . ILE A 1 102 ? 9.046 10.021 -8.030 1.00 79.06 102 ILE A C 1
ATOM 736 O O . ILE A 1 102 ? 9.657 10.246 -9.071 1.00 79.06 102 ILE A O 1
ATOM 740 N N . SER A 1 103 ? 8.266 10.941 -7.456 1.00 77.06 103 SER A N 1
ATOM 741 C CA . SER A 1 103 ? 8.041 12.275 -8.028 1.00 77.06 103 SER A CA 1
ATOM 742 C C . SER A 1 103 ? 9.347 13.062 -8.193 1.00 77.06 103 SER A C 1
ATOM 744 O O . SER A 1 103 ? 9.579 13.675 -9.235 1.00 77.06 103 SER A O 1
ATOM 746 N N . GLN A 1 104 ? 10.248 12.993 -7.208 1.00 78.56 104 GLN A N 1
ATOM 747 C CA . GLN A 1 104 ? 11.581 13.594 -7.31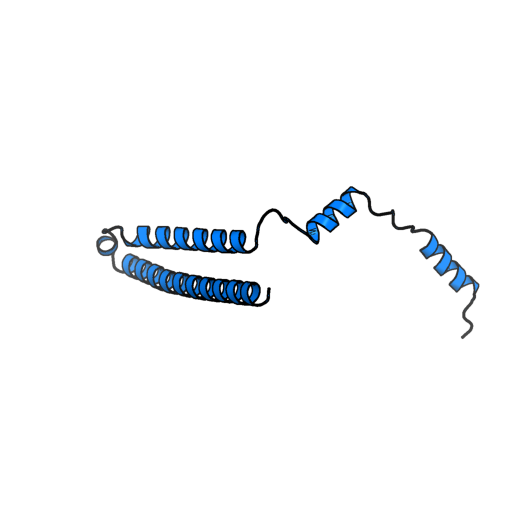2 1.00 78.56 104 GLN A CA 1
ATOM 748 C C . GLN A 1 104 ? 12.444 12.926 -8.389 1.00 78.56 104 GLN A C 1
ATOM 750 O O . GLN A 1 104 ? 13.184 13.619 -9.087 1.00 78.56 104 GLN A O 1
ATOM 755 N N . GLY A 1 105 ? 12.352 11.602 -8.535 1.00 78.00 105 GLY A N 1
ATOM 756 C CA . GLY A 1 105 ? 13.025 10.850 -9.593 1.00 78.00 105 GLY A CA 1
ATOM 757 C C . GLY A 1 105 ? 12.568 11.288 -10.984 1.00 78.00 105 GLY A C 1
ATOM 758 O O . GLY A 1 105 ? 13.409 11.642 -11.809 1.00 78.00 105 GLY A O 1
ATOM 759 N N . ILE A 1 106 ? 11.252 11.358 -11.205 1.00 75.62 106 ILE A N 1
ATOM 760 C CA . ILE A 1 106 ? 10.646 11.835 -12.458 1.00 75.62 106 ILE A CA 1
ATOM 761 C C . ILE A 1 106 ? 11.095 13.269 -12.757 1.00 75.62 106 ILE A C 1
ATOM 763 O O . ILE A 1 106 ? 11.600 13.535 -13.844 1.00 75.62 106 ILE A O 1
ATOM 767 N N . ASN A 1 107 ? 11.007 14.182 -11.782 1.00 73.50 107 ASN A N 1
ATOM 768 C CA . ASN A 1 107 ? 11.432 15.574 -11.971 1.00 73.50 107 ASN A CA 1
ATOM 769 C C . ASN A 1 107 ? 12.923 15.701 -12.319 1.00 73.50 107 ASN A C 1
ATOM 771 O O . ASN A 1 107 ? 13.294 16.559 -13.118 1.00 73.50 107 ASN A O 1
ATOM 775 N N . LYS A 1 108 ? 13.795 14.862 -11.744 1.00 76.75 108 LYS A N 1
ATOM 776 C CA . LYS A 1 108 ? 15.226 14.858 -12.089 1.00 76.75 108 LYS A CA 1
ATOM 777 C C . LYS A 1 108 ? 15.485 14.313 -13.492 1.00 76.75 108 LYS A C 1
ATOM 779 O O . LYS A 1 108 ? 16.299 14.892 -14.199 1.00 76.75 108 LYS A O 1
ATOM 784 N N . LEU A 1 109 ? 14.806 13.236 -13.887 1.00 68.44 109 LEU A N 1
ATOM 785 C CA . LEU A 1 109 ? 14.901 12.673 -15.239 1.00 68.44 109 LEU A CA 1
ATOM 786 C C . LEU A 1 109 ? 14.368 13.642 -16.299 1.00 68.44 109 LEU A C 1
ATOM 788 O O . LEU A 1 109 ? 15.000 13.800 -17.336 1.00 68.44 109 LEU A O 1
ATOM 792 N N . SER A 1 110 ? 13.262 14.333 -16.017 1.00 68.88 110 SER A N 1
ATOM 793 C CA . SER A 1 110 ? 12.677 15.325 -16.924 1.00 68.88 110 SER A CA 1
ATOM 794 C C . SER A 1 110 ? 13.529 16.588 -17.070 1.00 68.88 110 SER A C 1
ATOM 796 O O . SER A 1 110 ? 13.548 17.155 -18.150 1.00 68.88 110 SER A O 1
ATOM 7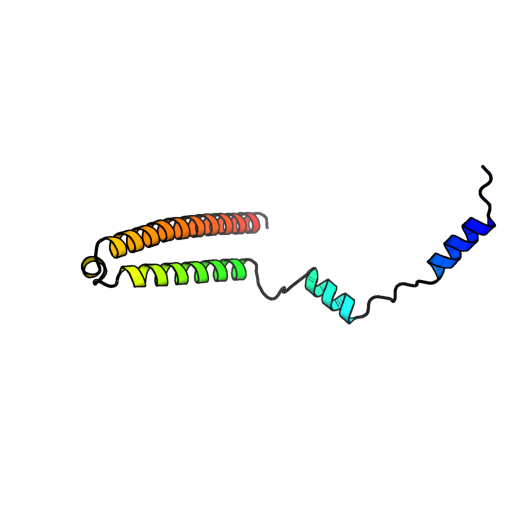98 N N . ASN A 1 111 ? 14.215 17.042 -16.014 1.00 67.75 111 ASN A N 1
ATOM 799 C CA . ASN A 1 111 ? 15.082 18.231 -16.074 1.00 67.75 111 ASN A CA 1
ATOM 800 C C . ASN A 1 111 ? 16.484 17.948 -16.645 1.00 67.75 111 ASN A C 1
ATOM 802 O O . ASN A 1 111 ? 17.266 18.880 -16.818 1.00 67.75 111 ASN A O 1
ATOM 806 N N . LEU A 1 112 ? 16.837 16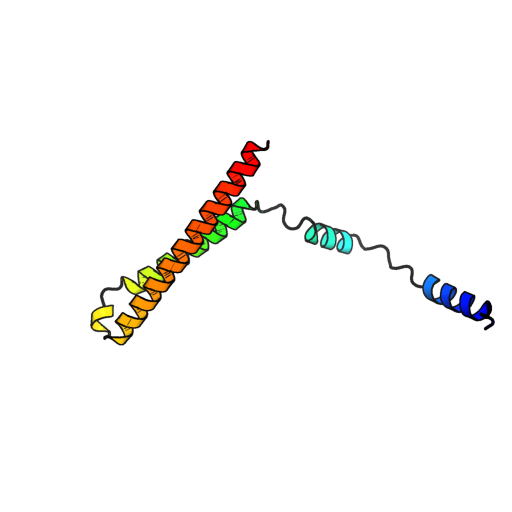.675 -16.854 1.00 57.47 112 LEU A N 1
ATOM 807 C CA . LEU A 1 112 ? 18.100 16.259 -17.473 1.00 57.47 112 LEU A CA 1
ATOM 808 C C . LEU A 1 112 ? 17.993 16.069 -18.996 1.00 57.47 112 LEU A C 1
ATOM 810 O O . LEU A 1 112 ? 19.028 15.878 -19.635 1.00 57.47 112 LEU A O 1
ATOM 814 N N . GLN A 1 113 ? 16.777 16.093 -19.551 1.00 49.25 113 GLN A N 1
ATOM 815 C CA . GLN A 1 113 ? 16.505 16.138 -20.994 1.00 49.25 113 GLN A CA 1
ATOM 816 C C . GLN A 1 113 ? 16.476 17.587 -21.483 1.00 49.25 113 GLN A C 1
ATOM 818 O O . GLN A 1 113 ? 16.909 17.808 -22.635 1.00 49.25 113 GLN A O 1
#

Sequence (113 aa):
MEIDPTVAASLVRRTAGQVQPAPSAADIEAFTK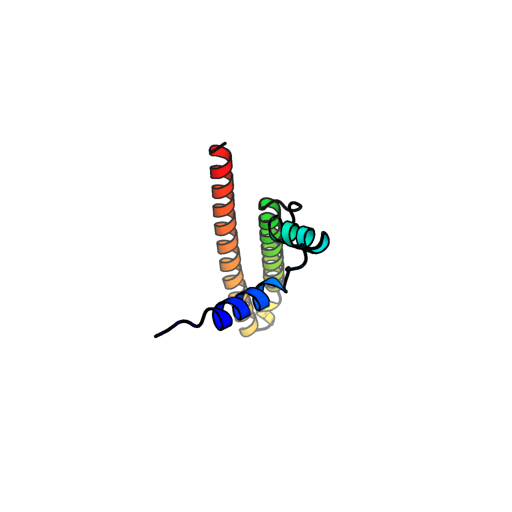ALFGDAERLPEDIATDALQKGARKIDASLASVRDTGLAMQGPDAMLQAQSSLLRSVIEVDVIAKTAGAISQGINKLSNLQ

InterPro domains:
  IPR012670 Type III secretion system, YscI/HrpB [TIGR02497] (75-113)

Nearest PDB structures (foldseek):
  6dkm-assembly4_H  TM=8.095E-01  e=6.191E+00  synthetic construct
  6u42-assembly1_5V  TM=4.924E-01  e=3.272E+00  Chlamydomonas reinhardtii

Solvent-accessible surface area (backbone atoms only — not comparable to full-atom values): 6635 Å² total; per-residue (Å²): 137,84,80,59,65,68,60,57,53,55,51,54,56,63,59,70,70,63,72,73,72,77,76,46,74,66,53,49,50,53,48,49,47,65,75,58,45,68,81,85,57,54,74,65,53,57,50,50,52,51,50,52,52,50,51,54,53,44,51,55,54,50,53,69,58,64,47,87,55,41,80,80,65,37,72,68,47,45,51,52,42,49,52,53,51,55,51,42,53,51,54,50,51,52,50,51,52,51,51,51,52,49,52,52,48,52,53,52,59,63,75,72,110

Organism: Trinickia caryophylli (NCBI:txid28094)

Secondary structure (DSSP, 8-state):
----HHHHHHHHHHHTT--PPPPPHHHHHHHHHHHSTTTTS-HHHHHHHHHHHHHHHHHHHHHHHHSTTGGGS-HHHHHHHHHHHHHHHHHHHHHHHHHHHHHHHHHHHHHT-

pLDDT: mean 71.33, std 11.83, range [44.44, 86.81]